Protein AF-A0A0A9YEQ0-F1 (afdb_monomer_lite)

pLDDT: mean 94.98, std 6.09, range [54.84, 98.62]

InterPro domains:
  IPR011990 Tetratricopeptide-like helical domain superfamily [SSF48452] (36-162)
  IPR030511 Tetratricopeptide repeat protein 26 [PTHR14781] (2-162)

Organism: Lygus hesperus (NCBI:txid30085)

Structure (mmCIF, N/CA/C/O backbone):
data_AF-A0A0A9YEQ0-F1
#
_entry.id   AF-A0A0A9YEQ0-F1
#
loop_
_atom_site.group_PDB
_atom_site.id
_atom_site.type_symbol
_atom_site.label_atom_id
_atom_site.label_alt_id
_atom_site.label_comp_id
_atom_site.label_asym_id
_atom_site.label_entity_id
_atom_site.label_seq_id
_atom_site.pdbx_PDB_ins_code
_atom_site.Cartn_x
_atom_site.Cartn_y
_atom_site.Cartn_z
_atom_site.occupancy
_atom_site.B_iso_or_equiv
_atom_site.auth_seq_id
_atom_site.auth_comp_id
_atom_site.auth_asym_id
_atom_site.auth_atom_id
_atom_site.pdbx_PDB_model_num
ATOM 1 N N . SER A 1 1 ? 23.840 -4.225 -23.334 1.00 54.84 1 SER A N 1
ATOM 2 C CA . SER A 1 1 ? 22.806 -3.306 -23.850 1.00 54.84 1 SER A CA 1
ATOM 3 C C . SER A 1 1 ? 23.379 -1.903 -23.942 1.00 54.84 1 SER A C 1
ATOM 5 O O . SER A 1 1 ? 24.095 -1.509 -23.032 1.00 54.84 1 SER A O 1
ATOM 7 N N . SER A 1 2 ? 23.170 -1.186 -25.050 1.00 70.31 2 SER A N 1
ATOM 8 C CA . SER A 1 2 ? 23.680 0.184 -25.225 1.00 70.31 2 SER A CA 1
ATOM 9 C C . SER A 1 2 ? 22.914 1.165 -24.325 1.00 70.31 2 SER A C 1
ATOM 11 O O . SER A 1 2 ? 21.725 0.968 -24.074 1.00 70.31 2 SER A O 1
ATOM 13 N N . ALA A 1 3 ? 23.565 2.242 -23.871 1.00 77.19 3 ALA A N 1
ATOM 14 C CA . ALA A 1 3 ? 22.923 3.285 -23.058 1.00 77.19 3 ALA A CA 1
ATOM 15 C C . ALA A 1 3 ? 21.672 3.889 -23.734 1.00 77.19 3 ALA A C 1
ATOM 17 O O . ALA A 1 3 ? 20.716 4.263 -23.061 1.00 77.19 3 ALA A O 1
ATOM 18 N N . SER A 1 4 ? 21.644 3.915 -25.073 1.00 81.69 4 SER A N 1
ATOM 19 C CA . SER A 1 4 ? 20.495 4.390 -25.850 1.00 81.69 4 SER A CA 1
ATOM 20 C C . SER A 1 4 ? 19.265 3.484 -25.738 1.00 81.69 4 SER A C 1
ATOM 22 O O . SER A 1 4 ? 18.149 3.997 -25.742 1.00 81.69 4 SER A O 1
ATOM 24 N N . ASN A 1 5 ? 19.446 2.163 -25.631 1.00 87.94 5 ASN A N 1
ATOM 25 C CA . ASN A 1 5 ? 18.321 1.237 -25.476 1.00 87.94 5 ASN A CA 1
ATOM 26 C C . ASN A 1 5 ? 17.717 1.359 -24.076 1.00 87.94 5 ASN A C 1
ATOM 28 O O . ASN A 1 5 ? 16.505 1.465 -23.945 1.00 87.94 5 ASN A O 1
ATOM 32 N N . PHE A 1 6 ? 18.565 1.462 -23.047 1.00 90.62 6 PHE A N 1
ATOM 33 C CA . PHE A 1 6 ? 18.098 1.668 -21.676 1.00 90.62 6 PHE A CA 1
ATOM 34 C C . PHE A 1 6 ? 17.302 2.974 -21.524 1.00 90.62 6 PHE A C 1
ATOM 36 O O . PHE A 1 6 ? 16.234 2.979 -20.920 1.00 90.62 6 PHE A O 1
ATOM 43 N N . ALA A 1 7 ? 17.771 4.077 -22.121 1.00 93.62 7 ALA A N 1
ATOM 44 C CA . ALA A 1 7 ? 17.042 5.347 -22.093 1.00 93.62 7 ALA A CA 1
ATOM 45 C C . ALA A 1 7 ? 15.656 5.240 -22.753 1.00 93.62 7 ALA A C 1
ATOM 47 O O . ALA A 1 7 ? 14.673 5.769 -22.235 1.00 93.62 7 ALA A O 1
ATOM 48 N N . HIS A 1 8 ? 15.562 4.530 -23.878 1.00 94.25 8 HIS A N 1
ATOM 49 C CA . HIS A 1 8 ? 14.291 4.288 -24.554 1.00 94.25 8 HIS A CA 1
ATOM 50 C C . HIS A 1 8 ? 13.336 3.431 -23.704 1.00 94.25 8 HIS A C 1
ATOM 52 O O . HIS A 1 8 ? 12.150 3.754 -23.594 1.00 94.25 8 HIS A O 1
ATOM 58 N N . ASP A 1 9 ? 13.850 2.383 -23.060 1.00 94.75 9 ASP A N 1
ATOM 59 C CA . ASP A 1 9 ? 13.072 1.512 -22.175 1.00 94.75 9 ASP A CA 1
ATOM 60 C C . ASP A 1 9 ? 12.552 2.269 -20.947 1.00 94.75 9 ASP A C 1
ATOM 62 O O . ASP A 1 9 ? 11.373 2.156 -20.606 1.00 94.75 9 ASP A O 1
ATOM 66 N N . LEU A 1 10 ? 13.381 3.130 -20.352 1.00 95.12 10 LEU A N 1
ATOM 67 C CA . LEU A 1 10 ? 12.989 3.995 -19.240 1.00 95.12 10 LEU A CA 1
ATOM 68 C C . LEU A 1 10 ? 11.882 4.986 -19.632 1.00 95.12 10 LEU A C 1
ATOM 70 O O . LEU A 1 10 ? 10.923 5.181 -18.883 1.00 95.12 10 LEU A O 1
ATOM 74 N N . ILE A 1 11 ? 11.966 5.587 -20.823 1.00 96.06 11 ILE A N 1
ATOM 75 C CA . ILE A 1 11 ? 10.910 6.476 -21.330 1.00 96.06 11 ILE A CA 1
ATOM 76 C C . ILE A 1 11 ? 9.600 5.701 -21.493 1.00 96.06 11 ILE A C 1
ATOM 78 O O . ILE A 1 11 ? 8.548 6.167 -21.050 1.00 96.06 11 ILE A O 1
ATOM 82 N N . ARG A 1 12 ? 9.646 4.510 -22.102 1.00 96.12 12 ARG A N 1
ATOM 83 C CA . ARG A 1 12 ? 8.454 3.669 -22.282 1.00 96.12 12 ARG A CA 1
ATOM 84 C C . ARG A 1 12 ? 7.841 3.255 -20.951 1.00 96.12 12 ARG A C 1
ATOM 86 O O . ARG A 1 12 ? 6.626 3.352 -20.807 1.00 96.12 12 ARG A O 1
ATOM 93 N N . HIS A 1 13 ? 8.667 2.841 -19.996 1.00 96.81 13 HIS A N 1
ATOM 94 C CA . HIS A 1 13 ? 8.248 2.538 -18.632 1.00 96.81 13 HIS A CA 1
ATOM 95 C C . HIS A 1 13 ? 7.491 3.717 -18.005 1.00 96.81 13 HIS A C 1
ATOM 97 O O . HIS A 1 13 ? 6.348 3.567 -17.574 1.00 96.81 13 HIS A O 1
ATOM 103 N N . ASN A 1 14 ? 8.079 4.914 -18.030 1.00 95.81 14 ASN A N 1
ATOM 104 C CA . ASN A 1 14 ? 7.473 6.092 -17.410 1.00 95.81 14 ASN A CA 1
ATOM 105 C C . ASN A 1 14 ? 6.158 6.491 -18.094 1.00 95.81 14 ASN A C 1
ATOM 107 O O . ASN A 1 14 ? 5.203 6.880 -17.423 1.00 95.81 14 ASN A O 1
ATOM 111 N N . LEU A 1 15 ? 6.065 6.343 -19.420 1.00 96.56 15 LEU A N 1
ATOM 112 C CA . LEU A 1 15 ? 4.824 6.602 -20.154 1.00 96.56 15 LEU A CA 1
ATOM 113 C C . LEU A 1 15 ? 3.669 5.697 -19.710 1.00 96.56 15 LEU A C 1
ATOM 115 O O . LEU A 1 15 ? 2.530 6.162 -19.710 1.00 96.56 15 LEU A O 1
ATOM 119 N N . VAL A 1 16 ? 3.933 4.448 -19.311 1.00 95.81 16 VAL A N 1
ATOM 120 C CA . VAL A 1 16 ? 2.898 3.570 -18.741 1.00 95.81 16 VAL A CA 1
ATOM 121 C C . VAL A 1 16 ? 2.365 4.156 -17.439 1.00 95.81 16 VAL A C 1
ATOM 123 O O . VAL A 1 16 ? 1.150 4.279 -17.282 1.00 95.81 16 VAL A O 1
ATOM 126 N N . ALA A 1 17 ? 3.254 4.562 -16.529 1.00 92.00 17 ALA A N 1
ATOM 127 C CA . ALA A 1 17 ? 2.865 5.148 -15.249 1.00 92.00 17 ALA A CA 1
ATOM 128 C C . ALA A 1 17 ? 2.046 6.439 -15.444 1.00 92.00 17 ALA A C 1
ATOM 130 O O . ALA A 1 17 ? 0.954 6.572 -14.890 1.00 92.00 17 ALA A O 1
ATOM 131 N N . PHE A 1 18 ? 2.508 7.350 -16.309 1.00 93.81 18 PHE A N 1
ATOM 132 C CA . PHE A 1 18 ? 1.815 8.617 -16.585 1.00 93.81 18 PHE A CA 1
ATOM 133 C C . PHE A 1 18 ? 0.472 8.452 -17.300 1.00 93.81 18 PHE A C 1
ATOM 135 O O . PHE A 1 18 ? -0.401 9.305 -17.171 1.00 93.81 18 PHE A O 1
ATOM 142 N N . ARG A 1 19 ? 0.285 7.363 -18.051 1.00 94.62 19 ARG A N 1
ATOM 143 C CA . ARG A 1 19 ? -0.975 7.054 -18.743 1.00 94.62 19 ARG A CA 1
ATOM 144 C C . ARG A 1 19 ? -1.872 6.116 -17.939 1.00 94.62 19 ARG A C 1
ATOM 146 O O . ARG A 1 19 ? -2.715 5.442 -18.520 1.00 94.62 19 ARG A O 1
ATOM 153 N N . GLY A 1 20 ? -1.680 6.031 -16.623 1.00 90.75 20 GLY A N 1
ATOM 154 C CA . GLY A 1 20 ? -2.543 5.240 -15.747 1.00 90.75 20 GLY A CA 1
ATOM 155 C C . GLY A 1 20 ? -2.517 3.737 -16.040 1.00 90.75 20 GLY A C 1
ATOM 156 O O . GLY A 1 20 ? -3.519 3.064 -15.830 1.00 90.75 20 GLY A O 1
ATOM 157 N N . GLY A 1 21 ? -1.398 3.206 -16.541 1.00 92.06 21 GLY A N 1
ATOM 158 C CA . GLY A 1 21 ? -1.237 1.779 -16.830 1.00 92.06 21 GLY A CA 1
ATOM 159 C C . GLY A 1 21 ? -1.577 1.363 -18.264 1.00 92.06 21 GLY A C 1
ATOM 160 O O . GLY A 1 21 ? -1.486 0.180 -18.590 1.00 92.06 21 GLY A O 1
ATOM 161 N N . VAL A 1 22 ? -1.929 2.295 -19.157 1.00 93.94 22 VAL A N 1
ATOM 162 C CA . VAL A 1 22 ? -2.165 1.964 -20.573 1.00 93.94 22 VAL A CA 1
ATOM 163 C C . VAL A 1 22 ? -0.904 1.349 -21.192 1.00 93.94 22 VAL A C 1
ATOM 165 O O . VAL A 1 22 ? 0.157 1.971 -21.225 1.00 93.94 22 VAL A O 1
ATOM 168 N N . GLY A 1 23 ? -1.034 0.121 -21.704 1.00 93.88 23 GLY A N 1
ATOM 169 C CA . GLY A 1 23 ? 0.072 -0.641 -22.292 1.00 93.88 23 GLY A CA 1
ATOM 170 C C . GLY A 1 23 ? 0.968 -1.360 -21.278 1.00 93.88 23 GLY A C 1
ATOM 171 O O . GLY A 1 23 ? 2.006 -1.887 -21.678 1.00 93.88 23 GLY A O 1
ATOM 172 N N . ALA A 1 24 ? 0.589 -1.423 -19.994 1.00 95.50 24 ALA A N 1
ATOM 173 C CA . ALA A 1 24 ? 1.408 -2.024 -18.938 1.00 95.50 24 ALA A CA 1
ATOM 174 C C . ALA A 1 24 ? 1.880 -3.444 -19.272 1.00 95.50 24 ALA A C 1
ATOM 176 O O . ALA A 1 24 ? 3.080 -3.698 -19.247 1.00 95.50 24 ALA A O 1
ATOM 177 N N . LEU A 1 25 ? 0.976 -4.336 -19.691 1.00 95.75 25 LEU A N 1
ATOM 178 C CA . LEU A 1 25 ? 1.309 -5.731 -20.017 1.00 95.75 25 LEU A CA 1
ATOM 179 C C . LEU A 1 25 ? 2.242 -5.888 -21.230 1.00 95.75 25 LEU A C 1
ATOM 181 O O . LEU A 1 25 ? 2.890 -6.916 -21.383 1.00 95.75 25 LEU A O 1
ATOM 185 N N . GLN A 1 26 ? 2.333 -4.877 -22.096 1.00 95.69 26 GLN A N 1
ATOM 186 C CA . GLN A 1 26 ? 3.224 -4.896 -23.263 1.00 95.69 26 GLN A CA 1
ATOM 187 C C . GLN A 1 26 ? 4.616 -4.342 -22.939 1.00 95.69 26 GLN A C 1
ATOM 189 O O . GLN A 1 26 ? 5.572 -4.617 -23.661 1.00 95.69 26 GLN A O 1
ATOM 194 N N . VAL A 1 27 ? 4.722 -3.503 -21.905 1.00 96.62 27 VAL A N 1
ATOM 195 C CA . VAL A 1 27 ? 5.924 -2.712 -21.611 1.00 96.62 27 VAL A CA 1
ATOM 196 C C . VAL A 1 27 ? 6.610 -3.168 -20.330 1.00 96.62 27 VAL A C 1
ATOM 198 O O . VAL A 1 27 ? 7.824 -3.300 -20.337 1.00 96.62 27 VAL A O 1
ATOM 201 N N . LEU A 1 28 ? 5.876 -3.391 -19.239 1.00 96.50 28 LEU A N 1
ATOM 202 C CA . LEU A 1 28 ? 6.458 -3.631 -17.915 1.00 96.50 28 LEU A CA 1
ATOM 203 C C . LEU A 1 28 ? 7.043 -5.039 -17.726 1.00 96.50 28 LEU A C 1
ATOM 205 O O . LEU A 1 28 ? 8.140 -5.108 -17.178 1.00 96.50 28 LEU A O 1
ATOM 209 N N . PRO A 1 29 ? 6.411 -6.148 -18.178 1.00 96.50 29 PRO A N 1
ATOM 210 C CA . PRO A 1 29 ? 6.951 -7.491 -17.956 1.00 96.50 29 PRO A CA 1
ATOM 211 C C . PRO A 1 29 ? 8.410 -7.694 -18.401 1.00 96.50 29 PRO A C 1
ATOM 213 O O . PRO A 1 29 ? 9.183 -8.217 -17.603 1.00 96.50 29 PRO A O 1
ATOM 216 N N . PRO A 1 30 ? 8.847 -7.254 -19.602 1.00 95.81 30 PRO A N 1
ATOM 217 C CA . PRO A 1 30 ? 10.248 -7.402 -20.005 1.00 95.81 30 PRO A CA 1
ATOM 218 C C . PRO A 1 30 ? 11.212 -6.453 -19.273 1.00 95.81 30 PRO A C 1
ATOM 220 O O . PRO A 1 30 ? 12.421 -6.594 -19.426 1.00 95.81 30 PRO A O 1
ATOM 223 N N . LEU A 1 31 ? 10.698 -5.477 -18.517 1.00 96.19 31 LEU A N 1
ATOM 224 C CA . LEU A 1 31 ? 11.493 -4.501 -17.765 1.00 96.19 31 LEU A CA 1
ATOM 225 C C . LEU A 1 31 ? 11.615 -4.855 -16.280 1.00 96.19 31 LEU A C 1
ATOM 227 O O . LEU A 1 31 ? 12.347 -4.182 -15.554 1.00 96.19 31 LEU A O 1
ATOM 231 N N . VAL A 1 32 ? 10.930 -5.907 -15.827 1.00 94.06 32 VAL A N 1
ATOM 232 C CA . VAL A 1 32 ? 11.126 -6.472 -14.490 1.00 94.06 32 VAL A CA 1
ATOM 233 C C . VAL A 1 32 ? 12.592 -6.892 -14.346 1.00 94.06 32 VAL A C 1
ATOM 235 O O . VAL A 1 32 ? 13.162 -7.492 -15.252 1.00 94.06 32 VAL A O 1
ATOM 238 N N . ASP A 1 33 ? 13.211 -6.516 -13.226 1.00 89.62 33 ASP A N 1
ATOM 239 C CA . ASP A 1 33 ? 14.639 -6.714 -12.917 1.00 89.62 33 ASP A CA 1
ATOM 240 C C . ASP A 1 33 ? 15.625 -5.937 -13.818 1.00 89.62 33 ASP A C 1
ATOM 242 O O . ASP A 1 33 ? 16.838 -6.006 -13.621 1.00 89.62 33 ASP A O 1
ATOM 246 N N . VAL A 1 34 ? 15.119 -5.136 -14.765 1.00 93.06 34 VAL A N 1
ATOM 247 C CA . VAL A 1 34 ? 15.898 -4.165 -15.557 1.00 93.06 34 VAL A CA 1
ATOM 248 C C . VAL A 1 34 ? 15.717 -2.753 -15.003 1.00 93.06 34 VAL A C 1
ATOM 250 O O . VAL A 1 34 ? 16.684 -2.004 -14.871 1.00 93.06 34 VAL A O 1
ATOM 253 N N . ILE A 1 35 ? 14.474 -2.396 -14.678 1.00 93.38 35 ILE A N 1
ATOM 254 C CA . ILE A 1 35 ? 14.095 -1.145 -14.022 1.00 93.38 35 ILE A CA 1
ATOM 255 C C . ILE A 1 35 ? 13.499 -1.512 -12.657 1.00 93.38 35 ILE A C 1
ATOM 257 O O . ILE A 1 35 ? 12.522 -2.269 -12.630 1.00 93.38 35 ILE A O 1
ATOM 261 N N . PRO A 1 36 ? 14.042 -0.995 -11.537 1.00 87.56 36 PRO A N 1
ATOM 262 C CA . PRO A 1 36 ? 13.578 -1.349 -10.193 1.00 87.56 36 PRO A CA 1
ATOM 263 C C . PRO A 1 36 ? 12.060 -1.184 -10.012 1.00 87.56 36 PRO A C 1
ATOM 265 O O . PRO A 1 36 ? 11.382 -2.068 -9.489 1.00 87.56 36 PRO A O 1
ATOM 268 N N . GLU A 1 37 ? 11.500 -0.092 -10.534 1.00 93.88 37 GLU A N 1
ATOM 269 C CA . GLU A 1 37 ? 10.093 0.274 -10.373 1.00 93.88 37 GLU A CA 1
ATOM 270 C C . GLU A 1 37 ? 9.137 -0.523 -11.275 1.00 93.88 37 GLU A C 1
ATOM 272 O O . GLU A 1 37 ? 7.928 -0.526 -11.028 1.00 93.88 37 GLU A O 1
ATOM 277 N N . ALA A 1 38 ? 9.633 -1.223 -12.303 1.00 96.19 38 ALA A N 1
ATOM 278 C CA . ALA A 1 38 ? 8.775 -1.914 -13.269 1.00 96.19 38 ALA A CA 1
ATOM 279 C C . ALA A 1 38 ? 7.920 -2.998 -12.605 1.00 96.19 38 ALA A C 1
ATOM 281 O O . ALA A 1 38 ? 6.731 -3.125 -12.910 1.00 96.19 38 ALA A O 1
ATOM 282 N N . ARG A 1 39 ? 8.505 -3.738 -11.653 1.00 96.56 39 ARG A N 1
ATOM 283 C CA . ARG A 1 39 ? 7.793 -4.752 -10.867 1.00 96.56 39 ARG A CA 1
ATOM 284 C C . ARG A 1 39 ? 6.671 -4.122 -10.047 1.00 96.56 39 ARG A C 1
ATOM 286 O O . ARG A 1 39 ? 5.541 -4.591 -10.111 1.00 96.56 39 ARG A O 1
ATOM 293 N N . LEU A 1 40 ? 6.965 -3.048 -9.313 1.00 96.69 40 LEU A N 1
ATOM 294 C CA . LEU A 1 40 ? 5.988 -2.371 -8.454 1.00 96.69 40 LEU A CA 1
ATOM 295 C C . LEU A 1 40 ? 4.844 -1.768 -9.276 1.00 96.69 40 LEU A C 1
ATOM 297 O O . LEU A 1 40 ? 3.677 -1.927 -8.927 1.00 96.69 40 LEU A O 1
ATOM 301 N N . ASN A 1 41 ? 5.161 -1.148 -10.412 1.00 96.94 41 ASN A N 1
ATOM 302 C CA . ASN A 1 41 ? 4.157 -0.604 -11.322 1.00 96.94 41 ASN A CA 1
ATOM 303 C C . ASN A 1 41 ? 3.257 -1.695 -11.914 1.00 96.94 41 ASN A C 1
ATOM 305 O O . ASN A 1 41 ? 2.057 -1.472 -12.078 1.00 96.94 41 ASN A O 1
ATOM 309 N N . LEU A 1 42 ? 3.806 -2.880 -12.195 1.00 97.12 42 LEU A N 1
ATOM 310 C CA . LEU A 1 42 ? 3.024 -4.017 -12.674 1.00 97.12 42 LEU A CA 1
ATOM 311 C C . LEU A 1 42 ? 2.122 -4.595 -11.571 1.00 97.12 42 LEU A C 1
ATOM 313 O O . LEU A 1 42 ? 0.959 -4.888 -11.833 1.00 97.12 42 LEU A O 1
ATOM 317 N N . VAL A 1 43 ? 2.611 -4.671 -10.328 1.00 97.88 43 VAL A N 1
ATOM 318 C CA . VAL A 1 43 ? 1.796 -5.036 -9.153 1.00 97.88 43 VAL A CA 1
ATOM 319 C C . VAL A 1 43 ? 0.624 -4.065 -8.991 1.00 97.88 43 VAL A C 1
ATOM 321 O O . VAL A 1 43 ? -0.517 -4.499 -8.867 1.00 97.88 43 VAL A O 1
ATOM 324 N N . ILE A 1 44 ? 0.881 -2.752 -9.044 1.00 97.00 44 ILE A N 1
ATOM 325 C CA . ILE A 1 44 ? -0.162 -1.717 -8.947 1.00 97.00 44 ILE A CA 1
ATOM 326 C C . ILE A 1 44 ? -1.168 -1.841 -10.096 1.00 97.00 44 ILE A C 1
ATOM 328 O O . ILE A 1 44 ? -2.365 -1.646 -9.880 1.00 97.00 44 ILE A O 1
ATOM 332 N N . PHE A 1 45 ? -0.704 -2.157 -11.308 1.00 97.38 45 PHE A N 1
ATOM 333 C CA . PHE A 1 45 ? -1.577 -2.373 -12.458 1.00 97.38 45 PHE A CA 1
ATOM 334 C C . PHE A 1 45 ? -2.565 -3.517 -12.203 1.00 97.38 45 PHE A C 1
ATOM 336 O O . PHE A 1 45 ? -3.768 -3.267 -12.257 1.00 97.38 45 PHE A O 1
ATOM 343 N N . HIS A 1 46 ? -2.077 -4.714 -11.858 1.00 97.75 46 HIS A N 1
ATOM 344 C CA . HIS A 1 46 ? -2.930 -5.870 -11.546 1.00 97.75 46 HIS A CA 1
ATOM 345 C C . HIS A 1 46 ? -3.876 -5.574 -10.376 1.00 97.75 46 HIS A C 1
ATOM 347 O O . HIS A 1 46 ? -5.085 -5.787 -10.471 1.00 97.75 46 HIS A O 1
ATOM 353 N N . PHE A 1 47 ? -3.361 -4.958 -9.307 1.00 97.19 47 PHE A N 1
ATOM 354 C CA . PHE A 1 47 ? -4.163 -4.599 -8.139 1.00 97.19 47 PHE A CA 1
ATOM 355 C C . PHE A 1 47 ? -5.344 -3.685 -8.496 1.00 97.19 47 PHE A C 1
ATOM 357 O O . PHE A 1 47 ? -6.462 -3.903 -8.037 1.00 97.19 47 PHE A O 1
ATOM 364 N N . LYS A 1 48 ? -5.129 -2.685 -9.361 1.00 95.31 48 LYS A N 1
ATOM 365 C CA . LYS A 1 48 ? -6.193 -1.774 -9.819 1.00 95.31 48 LYS A CA 1
ATOM 366 C C . LYS A 1 48 ? -7.249 -2.446 -10.700 1.00 95.31 48 LYS A C 1
ATOM 368 O O . LYS A 1 48 ? -8.334 -1.889 -10.831 1.00 95.31 48 LYS A O 1
ATOM 373 N N . GLN A 1 49 ? -6.951 -3.600 -11.297 1.00 95.19 49 GLN A N 1
ATOM 374 C CA . GLN A 1 49 ? -7.923 -4.405 -12.047 1.00 95.19 49 GLN A CA 1
ATOM 375 C C . GLN A 1 49 ? -8.673 -5.417 -11.161 1.00 95.19 49 GLN A C 1
ATOM 377 O O . GLN A 1 49 ? -9.557 -6.111 -11.653 1.00 95.19 49 GLN A O 1
ATOM 382 N N . GLY A 1 50 ? -8.344 -5.505 -9.865 1.00 95.94 50 GLY A N 1
ATOM 383 C CA . GLY A 1 50 ? -8.882 -6.529 -8.960 1.00 95.94 50 GLY A CA 1
ATOM 384 C C . GLY A 1 50 ? -8.180 -7.888 -9.071 1.00 95.94 50 GLY A C 1
ATOM 385 O O . GLY A 1 50 ? -8.619 -8.859 -8.463 1.00 95.94 50 GLY A O 1
ATOM 386 N N . GLU A 1 51 ? -7.078 -7.966 -9.818 1.00 97.06 51 GLU A N 1
ATOM 387 C CA . GLU A 1 51 ? -6.270 -9.173 -10.029 1.00 97.06 51 GLU A CA 1
ATOM 388 C C . GLU A 1 51 ? -5.281 -9.339 -8.858 1.00 97.06 51 GLU A C 1
ATOM 390 O O . GLU A 1 51 ? -4.067 -9.137 -8.972 1.00 97.06 51 GLU A O 1
ATOM 395 N N . TYR A 1 52 ? -5.819 -9.591 -7.660 1.00 97.19 52 TYR A N 1
ATOM 396 C CA . TYR A 1 52 ? -5.031 -9.576 -6.422 1.00 97.19 52 TYR A CA 1
ATOM 397 C C . TYR A 1 52 ? -4.031 -10.730 -6.328 1.00 97.19 52 TYR A C 1
ATOM 399 O O . TYR A 1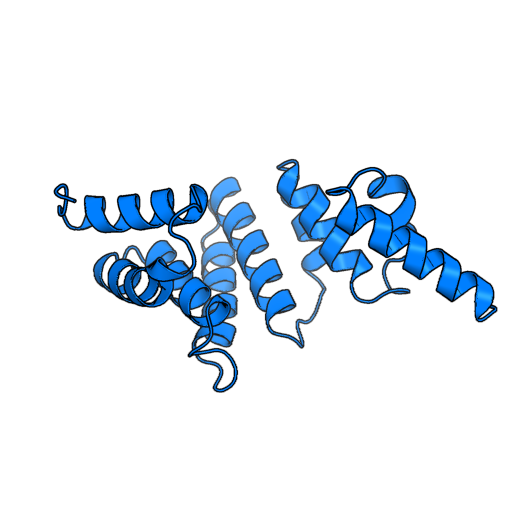 52 ? -2.957 -10.555 -5.749 1.00 97.19 52 TYR A O 1
ATOM 407 N N . ILE A 1 53 ? -4.358 -11.894 -6.895 1.00 96.75 53 ILE A N 1
ATOM 408 C CA . ILE A 1 53 ? -3.482 -13.073 -6.883 1.00 96.75 53 ILE A CA 1
ATOM 409 C C . ILE A 1 53 ? -2.256 -12.818 -7.760 1.00 96.75 53 ILE A C 1
ATOM 411 O O . ILE A 1 53 ? -1.130 -13.045 -7.324 1.00 96.75 53 ILE A O 1
ATOM 415 N N . GLU A 1 54 ? -2.457 -12.251 -8.945 1.00 97.31 54 GLU A N 1
ATOM 416 C CA . GLU A 1 54 ? -1.405 -11.851 -9.874 1.00 97.31 54 GLU A CA 1
ATOM 417 C C . GLU A 1 54 ? -0.496 -10.787 -9.242 1.00 97.31 54 GLU A C 1
ATOM 419 O O . GLU A 1 54 ? 0.733 -10.897 -9.283 1.00 97.31 54 GLU A O 1
ATOM 424 N N . ALA A 1 55 ? -1.089 -9.787 -8.580 1.00 97.94 55 ALA A N 1
ATOM 425 C CA . ALA A 1 55 ? -0.347 -8.780 -7.826 1.00 97.94 55 ALA A CA 1
ATOM 426 C C . ALA A 1 55 ? 0.486 -9.407 -6.689 1.00 97.94 55 ALA A C 1
ATOM 428 O O . ALA A 1 55 ? 1.649 -9.043 -6.493 1.00 97.94 55 ALA A O 1
ATOM 429 N N . TYR A 1 56 ? -0.083 -10.371 -5.959 1.00 98.00 56 TYR A N 1
ATOM 430 C CA . TYR A 1 56 ? 0.601 -11.091 -4.885 1.00 98.00 56 TYR A CA 1
ATOM 431 C C . TYR A 1 56 ? 1.761 -11.941 -5.400 1.00 98.00 56 TYR A C 1
ATOM 433 O O . TYR A 1 56 ? 2.862 -11.878 -4.848 1.00 98.00 56 TYR A O 1
ATOM 441 N N . ASP A 1 57 ? 1.558 -12.682 -6.484 1.00 97.19 57 ASP A N 1
ATOM 442 C CA . ASP A 1 57 ? 2.583 -13.536 -7.072 1.00 97.19 57 ASP A CA 1
ATOM 443 C C . ASP A 1 57 ? 3.806 -12.749 -7.551 1.00 97.19 57 ASP A C 1
ATOM 445 O O . ASP A 1 57 ? 4.933 -13.238 -7.431 1.00 97.19 57 ASP A O 1
ATOM 449 N N . LEU A 1 58 ? 3.606 -11.510 -8.007 1.00 96.19 58 LEU A N 1
ATOM 450 C CA . LEU A 1 58 ? 4.683 -10.611 -8.422 1.00 96.19 58 LEU A CA 1
ATOM 451 C C . LEU A 1 58 ? 5.497 -10.025 -7.258 1.00 96.19 58 LEU A C 1
ATOM 453 O O . LEU A 1 58 ? 6.682 -9.725 -7.452 1.00 96.19 58 LEU A O 1
ATOM 457 N N . ILE A 1 59 ? 4.886 -9.839 -6.079 1.00 96.56 59 ILE A N 1
ATOM 458 C CA . ILE A 1 59 ? 5.498 -9.130 -4.938 1.00 96.56 59 ILE A CA 1
ATOM 459 C C . ILE A 1 59 ? 5.897 -10.040 -3.769 1.00 96.56 59 ILE A C 1
ATOM 461 O O . ILE A 1 59 ? 6.707 -9.640 -2.931 1.00 96.56 59 ILE A O 1
ATOM 465 N N . LYS A 1 60 ? 5.375 -11.269 -3.677 1.00 95.50 60 LYS A N 1
ATOM 466 C CA . LYS A 1 60 ? 5.610 -12.160 -2.524 1.00 95.50 60 LYS A CA 1
ATOM 467 C C . LYS A 1 60 ? 7.095 -12.402 -2.238 1.00 95.50 60 LYS A C 1
ATOM 469 O O . LYS A 1 60 ? 7.492 -12.390 -1.072 1.00 95.50 60 LYS A O 1
ATOM 474 N N . SER A 1 61 ? 7.914 -12.529 -3.284 1.00 91.50 61 SER A N 1
ATOM 475 C CA . SER A 1 61 ? 9.360 -12.761 -3.191 1.00 91.50 61 SER A CA 1
ATOM 476 C C . SER A 1 61 ? 10.208 -11.487 -3.135 1.00 91.50 61 SER A C 1
ATOM 478 O O . SER A 1 61 ? 11.420 -11.593 -3.002 1.00 91.50 61 SER A O 1
ATOM 480 N N . LEU A 1 62 ? 9.612 -10.295 -3.255 1.00 93.38 62 LEU A N 1
ATOM 481 C CA . LEU A 1 62 ? 10.342 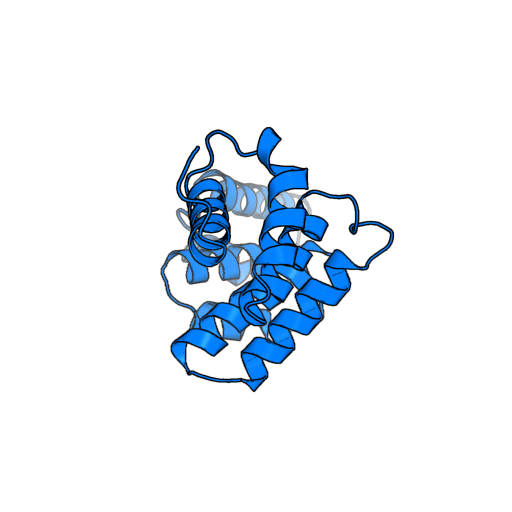-9.034 -3.110 1.00 93.38 62 LEU A CA 1
ATOM 482 C C . LEU A 1 62 ? 10.745 -8.853 -1.643 1.00 93.38 62 LEU A C 1
ATOM 484 O O . LEU A 1 62 ? 9.870 -8.860 -0.777 1.00 93.38 62 LEU A O 1
ATOM 488 N N . GLU A 1 63 ? 12.027 -8.662 -1.357 1.00 94.50 63 GLU A N 1
ATOM 489 C CA . GLU A 1 63 ? 12.501 -8.231 -0.038 1.00 94.50 63 GLU A CA 1
ATOM 490 C C . GLU A 1 63 ? 12.468 -6.698 0.020 1.00 94.50 63 GLU A C 1
ATOM 492 O O . GLU A 1 63 ? 13.262 -6.066 -0.675 1.00 94.50 63 GLU A O 1
ATOM 497 N N . PRO A 1 64 ? 11.543 -6.078 0.780 1.00 94.69 64 PRO A N 1
ATOM 498 C CA . PRO A 1 64 ? 11.409 -4.627 0.766 1.00 94.69 64 PRO A CA 1
ATOM 499 C C . PRO A 1 64 ? 12.622 -3.946 1.413 1.00 94.69 64 PRO A C 1
ATOM 501 O O . PRO A 1 64 ? 13.043 -4.314 2.510 1.00 94.69 64 PRO A O 1
ATOM 504 N N . ALA A 1 65 ? 13.150 -2.912 0.768 1.00 93.81 65 ALA A N 1
ATOM 505 C CA . ALA A 1 65 ? 14.272 -2.110 1.254 1.00 93.81 65 ALA A CA 1
ATOM 506 C C . ALA A 1 65 ? 13.885 -0.647 1.509 1.00 93.81 65 ALA A C 1
ATOM 508 O O . ALA A 1 65 ? 14.559 0.050 2.267 1.00 93.81 65 ALA A O 1
ATOM 509 N N . VAL A 1 66 ? 12.794 -0.179 0.900 1.00 95.00 66 VAL A N 1
ATOM 510 C CA . VAL A 1 66 ? 12.334 1.214 0.983 1.00 95.00 66 VAL A CA 1
ATOM 511 C C . VAL A 1 66 ? 10.850 1.298 1.354 1.00 95.00 66 VAL A C 1
ATOM 513 O O . VAL A 1 66 ? 10.088 0.380 1.043 1.00 95.00 66 VAL A O 1
ATOM 516 N N . PRO A 1 67 ? 10.391 2.392 1.996 1.00 96.94 67 PRO A N 1
ATOM 517 C CA . PRO A 1 67 ? 9.048 2.466 2.580 1.00 96.94 67 PRO A CA 1
ATOM 518 C C . PRO A 1 67 ? 7.905 2.105 1.625 1.00 96.94 67 PRO A C 1
ATOM 520 O O . PRO A 1 67 ? 7.003 1.361 1.993 1.00 96.94 67 PRO A O 1
ATOM 523 N N . HIS A 1 68 ? 7.950 2.565 0.374 1.00 95.75 68 HIS A N 1
ATOM 524 C CA . HIS A 1 68 ? 6.877 2.309 -0.589 1.00 95.75 68 HIS A CA 1
ATOM 525 C C . HIS A 1 68 ? 6.757 0.829 -1.000 1.00 95.75 68 HIS A C 1
ATOM 527 O O . HIS A 1 68 ? 5.656 0.379 -1.318 1.00 95.75 68 HIS A O 1
ATOM 533 N N . GLU A 1 69 ? 7.840 0.049 -0.937 1.00 97.31 69 GLU A N 1
ATOM 534 C CA . GLU A 1 69 ? 7.793 -1.403 -1.156 1.00 97.31 69 GLU A CA 1
ATOM 535 C C . GLU A 1 69 ? 7.105 -2.115 0.012 1.00 97.31 69 GLU A C 1
ATOM 537 O O . GLU A 1 69 ? 6.259 -2.983 -0.212 1.00 97.31 69 GLU A O 1
ATOM 542 N N . TYR A 1 70 ? 7.412 -1.712 1.252 1.00 98.25 70 TYR A N 1
ATOM 543 C CA . TYR A 1 70 ? 6.726 -2.207 2.449 1.00 98.25 70 TYR A CA 1
ATOM 544 C C . TYR A 1 70 ? 5.228 -1.899 2.389 1.00 98.25 70 TYR A C 1
ATOM 546 O O . TYR A 1 70 ? 4.407 -2.792 2.601 1.00 98.25 70 TYR A O 1
ATOM 554 N N . ILE A 1 71 ? 4.872 -0.660 2.036 1.00 98.50 71 ILE A N 1
ATOM 555 C CA . ILE A 1 71 ? 3.478 -0.223 1.903 1.00 98.50 71 ILE A CA 1
ATOM 556 C C . ILE A 1 71 ? 2.746 -1.070 0.863 1.00 98.50 71 ILE A C 1
ATOM 558 O O . ILE A 1 71 ? 1.693 -1.630 1.165 1.00 98.50 71 ILE A O 1
ATOM 562 N N . LEU A 1 72 ? 3.299 -1.203 -0.348 1.00 98.31 72 LEU A N 1
ATOM 563 C CA . LEU A 1 72 ? 2.648 -1.959 -1.417 1.00 98.31 72 LEU A CA 1
ATOM 564 C C . LEU A 1 72 ? 2.491 -3.436 -1.040 1.00 98.31 72 LEU A C 1
ATOM 566 O O . LEU A 1 72 ? 1.423 -4.013 -1.241 1.00 98.31 72 LEU A O 1
ATOM 570 N N . LYS A 1 73 ? 3.517 -4.040 -0.430 1.00 98.19 73 LYS A N 1
ATOM 571 C CA . LYS A 1 73 ? 3.447 -5.427 0.040 1.00 98.19 73 LYS A CA 1
ATOM 572 C C . LYS A 1 73 ? 2.405 -5.595 1.149 1.00 98.19 73 LYS A C 1
ATOM 574 O O . LYS A 1 73 ? 1.678 -6.588 1.140 1.00 98.19 73 LYS A O 1
ATOM 579 N N . GLY A 1 74 ? 2.276 -4.623 2.053 1.00 98.38 74 GLY A N 1
ATOM 580 C CA . GLY A 1 74 ? 1.209 -4.561 3.053 1.00 98.38 74 GLY A CA 1
ATOM 581 C C . GLY A 1 74 ? -0.182 -4.521 2.420 1.00 98.38 74 GLY A C 1
ATOM 582 O O . GLY A 1 74 ? -1.008 -5.378 2.719 1.00 98.38 74 GLY A O 1
ATOM 583 N N . ILE A 1 75 ? -0.417 -3.600 1.479 1.00 98.44 75 ILE A N 1
ATOM 584 C CA . ILE A 1 75 ? -1.700 -3.444 0.766 1.00 98.44 75 ILE A CA 1
ATOM 585 C C . ILE A 1 75 ? -2.112 -4.742 0.061 1.00 98.44 75 ILE A C 1
ATOM 587 O O . ILE A 1 75 ? -3.249 -5.192 0.205 1.00 98.44 75 ILE A O 1
ATOM 591 N N . VAL A 1 76 ? -1.186 -5.378 -0.660 1.00 98.50 76 VAL A N 1
ATOM 592 C CA . VAL A 1 76 ? -1.469 -6.639 -1.357 1.00 98.50 76 VAL A CA 1
ATOM 593 C C . VAL A 1 76 ? -1.808 -7.755 -0.361 1.00 98.50 76 VAL A C 1
ATOM 595 O O . VAL A 1 76 ? -2.749 -8.511 -0.590 1.00 98.50 76 VAL A O 1
ATOM 598 N N . ASN A 1 77 ? -1.113 -7.834 0.781 1.00 98.50 77 ASN A N 1
ATOM 599 C CA . ASN A 1 77 ? -1.448 -8.802 1.831 1.00 98.50 77 ASN A CA 1
ATOM 600 C C . ASN A 1 77 ? -2.814 -8.524 2.480 1.00 98.50 77 ASN A C 1
ATOM 602 O O . ASN A 1 77 ? -3.516 -9.480 2.797 1.00 98.50 77 ASN A O 1
ATOM 606 N N . VAL A 1 78 ? -3.230 -7.259 2.641 1.00 98.38 78 VAL A N 1
ATOM 607 C CA . VAL A 1 78 ? -4.595 -6.941 3.100 1.00 98.38 78 VAL A CA 1
ATOM 608 C C . VAL A 1 78 ? -5.626 -7.498 2.126 1.00 98.38 78 VAL A C 1
ATOM 610 O O . VAL A 1 78 ? -6.526 -8.214 2.560 1.00 98.38 78 VAL A O 1
ATOM 613 N N . ALA A 1 79 ? -5.479 -7.216 0.829 1.00 98.12 79 ALA A N 1
ATOM 614 C CA . ALA A 1 79 ? -6.433 -7.669 -0.183 1.00 98.12 79 ALA A CA 1
ATOM 615 C C . ALA A 1 79 ? -6.535 -9.200 -0.223 1.00 98.12 79 ALA A C 1
ATOM 617 O O . ALA A 1 79 ? -7.633 -9.743 -0.136 1.00 98.12 79 ALA A O 1
ATOM 618 N N . ILE A 1 80 ? -5.399 -9.907 -0.243 1.00 98.06 80 ILE A N 1
ATOM 619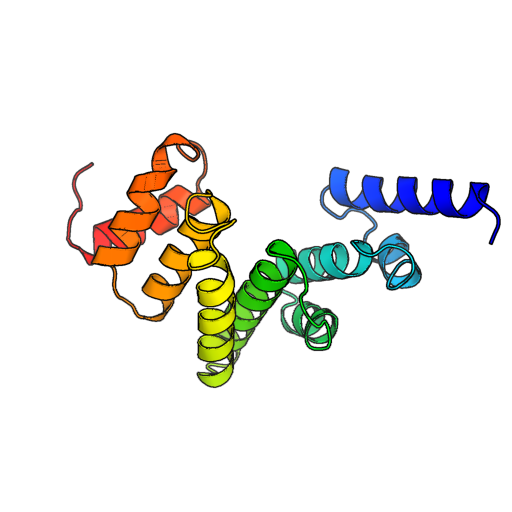 C CA . ILE A 1 80 ? -5.386 -11.375 -0.180 1.00 98.06 80 ILE A CA 1
ATOM 620 C C . ILE A 1 80 ? -5.999 -11.888 1.123 1.00 98.06 80 ILE A C 1
ATOM 622 O O . ILE A 1 80 ? -6.800 -12.823 1.100 1.00 98.06 80 ILE A O 1
ATOM 626 N N . GLY A 1 81 ? -5.649 -11.291 2.262 1.00 97.94 81 GLY A N 1
ATOM 627 C CA . GLY A 1 81 ? -6.176 -11.685 3.566 1.00 97.94 81 GLY A CA 1
ATOM 628 C C . GLY A 1 81 ? -7.691 -11.525 3.664 1.00 97.94 81 GLY A C 1
ATOM 629 O O . GLY A 1 81 ? -8.353 -12.377 4.250 1.00 97.94 81 GLY A O 1
ATOM 630 N N . GLN A 1 82 ? -8.250 -10.481 3.053 1.00 95.75 82 GLN A N 1
ATOM 631 C CA . GLN A 1 82 ? -9.693 -10.260 2.976 1.00 95.75 82 GLN A CA 1
ATOM 632 C C . GLN A 1 82 ? -10.373 -11.236 2.008 1.00 95.75 82 GLN A C 1
ATOM 634 O O . GLN A 1 82 ? -11.331 -11.895 2.403 1.00 95.75 82 GLN A O 1
ATOM 639 N N . GLU A 1 83 ? -9.848 -11.381 0.788 1.00 95.56 83 GLU A N 1
ATOM 640 C CA . GLU A 1 83 ? -10.417 -12.242 -0.261 1.00 95.56 83 GLU A CA 1
ATOM 641 C C . GLU A 1 83 ? -10.439 -13.720 0.158 1.00 95.56 83 GLU A C 1
ATOM 643 O O . GLU A 1 83 ? -11.401 -14.447 -0.077 1.00 95.56 83 GLU A O 1
ATOM 648 N N . THR A 1 84 ? -9.379 -14.168 0.835 1.00 96.12 84 THR A N 1
ATOM 649 C CA . THR A 1 84 ? -9.206 -15.569 1.258 1.00 96.12 84 THR A CA 1
ATOM 650 C C . THR A 1 84 ? -9.587 -15.820 2.716 1.00 96.12 84 THR A C 1
ATOM 652 O O . THR A 1 84 ? -9.501 -16.954 3.189 1.00 96.12 84 THR A O 1
ATOM 655 N N . ASN A 1 85 ? -9.994 -14.776 3.449 1.00 96.50 85 ASN A N 1
ATOM 656 C CA . ASN A 1 85 ? -10.222 -14.810 4.897 1.00 96.50 85 ASN A CA 1
ATOM 657 C C . ASN A 1 85 ? -9.005 -15.340 5.701 1.00 96.50 85 ASN A C 1
ATOM 659 O O . ASN A 1 85 ? -9.157 -16.003 6.732 1.00 96.50 85 ASN A O 1
ATOM 663 N N . SER A 1 86 ? -7.782 -15.065 5.229 1.00 97.88 86 SER A N 1
ATOM 664 C CA . SER A 1 86 ? -6.534 -15.475 5.883 1.00 97.88 86 SER A CA 1
ATOM 665 C C . SER A 1 86 ? -6.084 -14.458 6.928 1.00 97.88 86 SER A C 1
ATOM 667 O O . SER A 1 86 ? -5.697 -13.328 6.622 1.00 97.88 86 SER A O 1
ATOM 669 N N . ARG A 1 87 ? -6.052 -14.893 8.191 1.00 97.38 87 ARG A N 1
ATOM 670 C CA . ARG A 1 87 ? -5.556 -14.077 9.309 1.00 97.38 87 ARG A CA 1
ATOM 671 C C . ARG A 1 87 ? -4.045 -13.894 9.267 1.00 97.38 87 ARG A C 1
ATOM 673 O O . ARG A 1 87 ? -3.543 -12.890 9.761 1.00 97.38 87 ARG A O 1
ATOM 680 N N . GLU A 1 88 ? -3.322 -14.859 8.713 1.00 97.94 88 GLU A N 1
ATOM 681 C CA . GLU A 1 88 ? -1.873 -14.808 8.550 1.00 97.94 88 GLU A CA 1
ATOM 682 C C . GLU A 1 88 ? -1.488 -13.651 7.629 1.00 97.94 88 GLU A C 1
ATOM 684 O O . GLU A 1 88 ? -0.652 -12.833 8.005 1.00 97.94 88 GLU A O 1
ATOM 689 N N . HIS A 1 89 ? -2.159 -13.516 6.482 1.00 98.25 89 HIS A N 1
ATOM 690 C CA . HIS A 1 89 ? -1.934 -12.401 5.563 1.00 98.25 89 HIS A CA 1
ATOM 691 C C . HIS A 1 89 ? -2.249 -11.042 6.198 1.00 98.25 89 HIS A C 1
ATOM 693 O O . HIS A 1 89 ? -1.449 -10.115 6.073 1.00 98.25 89 HIS A O 1
ATOM 699 N N . LEU A 1 90 ? -3.352 -10.927 6.947 1.00 98.44 90 LEU A N 1
ATOM 700 C CA . LEU A 1 90 ? -3.680 -9.683 7.656 1.00 98.44 90 LEU A CA 1
ATOM 701 C C . LEU A 1 90 ? -2.609 -9.312 8.694 1.00 98.44 90 LEU A C 1
ATOM 703 O O . LEU A 1 90 ? -2.186 -8.161 8.750 1.00 98.44 90 LEU A O 1
ATOM 707 N N . LYS A 1 91 ? -2.091 -10.287 9.453 1.00 98.31 91 LYS A N 1
ATOM 708 C CA . LYS A 1 91 ? -0.987 -10.057 10.401 1.00 98.31 91 LYS A CA 1
ATOM 709 C C . LYS A 1 91 ? 0.303 -9.624 9.709 1.00 98.31 91 LYS A C 1
ATOM 711 O O . LYS A 1 91 ? 1.001 -8.750 10.214 1.00 98.31 91 LYS A O 1
ATOM 716 N N . VAL A 1 92 ? 0.633 -10.230 8.569 1.00 97.88 92 VAL A N 1
ATOM 717 C CA . VAL A 1 92 ? 1.800 -9.834 7.763 1.00 97.88 92 VAL A CA 1
ATOM 718 C C . VAL A 1 92 ? 1.638 -8.396 7.262 1.00 97.88 92 VAL A C 1
ATOM 720 O O . VAL A 1 92 ? 2.584 -7.614 7.328 1.00 97.88 92 VAL A O 1
ATOM 723 N N . ALA A 1 93 ? 0.438 -8.016 6.818 1.00 98.44 93 ALA A N 1
ATOM 724 C CA . ALA A 1 93 ? 0.152 -6.644 6.420 1.00 98.44 93 ALA A CA 1
ATOM 725 C C . ALA A 1 93 ? 0.321 -5.647 7.578 1.00 98.44 93 ALA A C 1
ATOM 727 O O . ALA A 1 93 ? 0.996 -4.632 7.404 1.00 98.44 93 ALA A O 1
ATOM 728 N N . GLU A 1 94 ? -0.221 -5.956 8.763 1.00 98.38 94 GLU A N 1
ATOM 729 C CA . GLU A 1 94 ? -0.032 -5.138 9.971 1.00 98.38 94 GLU A CA 1
ATOM 730 C C . GLU A 1 94 ? 1.453 -4.921 10.280 1.00 98.38 94 GLU A C 1
ATOM 732 O O . GLU A 1 94 ? 1.863 -3.794 10.548 1.00 98.38 94 GLU A O 1
ATOM 737 N N . GLN A 1 95 ? 2.276 -5.971 10.192 1.00 98.25 95 GLN A N 1
ATOM 738 C CA . GLN A 1 95 ? 3.719 -5.865 10.424 1.00 98.25 95 GLN A CA 1
ATOM 739 C C . GLN A 1 95 ? 4.393 -4.907 9.438 1.00 98.25 95 GLN A C 1
ATOM 741 O O . GLN A 1 95 ? 5.190 -4.069 9.856 1.00 98.25 95 GLN A O 1
ATOM 746 N N . TYR A 1 96 ? 4.060 -4.984 8.146 1.00 98.50 96 TYR A N 1
ATOM 747 C CA . TYR A 1 96 ? 4.628 -4.071 7.153 1.00 98.50 96 TYR A CA 1
ATOM 748 C C . TYR A 1 96 ? 4.219 -2.617 7.386 1.00 98.50 96 TYR A C 1
ATOM 750 O O . TYR A 1 96 ? 5.065 -1.727 7.299 1.00 98.50 96 TYR A O 1
ATOM 758 N N . PHE A 1 97 ? 2.962 -2.362 7.747 1.00 98.62 97 PHE A N 1
ATOM 759 C CA . PHE A 1 97 ? 2.524 -1.010 8.082 1.00 98.62 97 PHE A CA 1
ATOM 760 C C . PHE A 1 97 ? 3.160 -0.491 9.376 1.00 98.62 97 PHE A C 1
ATOM 762 O O . PHE A 1 97 ? 3.562 0.668 9.420 1.00 98.62 97 PHE A O 1
ATOM 769 N N . LEU A 1 98 ? 3.323 -1.334 10.400 1.00 98.19 98 LEU A N 1
ATOM 770 C CA . LEU A 1 98 ? 4.012 -0.967 11.640 1.00 98.19 98 LEU A CA 1
ATOM 771 C C . LEU A 1 98 ? 5.483 -0.612 11.406 1.00 98.19 98 LEU A C 1
ATOM 773 O O . LEU A 1 98 ? 5.975 0.329 12.025 1.00 98.19 98 LEU A O 1
ATOM 777 N N . LEU A 1 99 ? 6.185 -1.340 10.531 1.00 97.94 99 LEU A N 1
ATOM 778 C CA . LEU A 1 99 ? 7.579 -1.037 10.188 1.00 97.94 99 LEU A CA 1
ATOM 779 C C . LEU A 1 99 ? 7.720 0.365 9.588 1.00 97.94 99 LEU A C 1
ATOM 781 O O . LEU A 1 99 ? 8.635 1.098 9.950 1.00 97.94 99 LEU A O 1
ATOM 785 N N . VAL A 1 100 ? 6.795 0.755 8.710 1.00 98.25 100 VAL A N 1
ATOM 786 C CA . VAL A 1 100 ? 6.797 2.092 8.102 1.00 98.25 100 VAL A CA 1
ATOM 787 C C . VAL A 1 100 ? 6.339 3.149 9.104 1.00 98.25 100 VAL A C 1
ATOM 789 O O . VAL A 1 100 ? 7.021 4.149 9.293 1.00 98.25 100 VAL A O 1
ATOM 792 N N . GLY A 1 101 ? 5.217 2.925 9.787 1.00 97.69 101 GLY A N 1
ATOM 793 C CA . GLY A 1 101 ? 4.625 3.895 10.707 1.00 97.69 101 GLY A CA 1
ATOM 794 C C . GLY A 1 101 ? 5.471 4.200 11.947 1.00 97.69 101 GLY A C 1
ATOM 795 O O . GLY A 1 101 ? 5.381 5.304 12.475 1.00 97.69 101 GLY A O 1
ATOM 796 N N . ASN A 1 102 ? 6.318 3.262 12.386 1.00 97.12 102 ASN A N 1
ATOM 797 C CA . ASN A 1 102 ? 7.247 3.463 13.504 1.00 97.12 102 ASN A CA 1
ATOM 798 C C . ASN A 1 102 ? 8.666 3.862 13.068 1.00 97.12 102 ASN A C 1
ATOM 800 O O . ASN A 1 102 ? 9.512 4.095 13.930 1.00 97.12 102 ASN A O 1
ATOM 804 N N . SER A 1 103 ? 8.958 3.912 11.765 1.00 96.94 103 SER A N 1
ATOM 805 C CA . SER A 1 103 ? 10.282 4.321 11.288 1.00 96.94 103 SER A CA 1
ATOM 806 C C . SER A 1 103 ? 10.535 5.793 11.606 1.00 96.94 103 SER A C 1
ATOM 808 O O . SER A 1 103 ? 9.690 6.638 11.320 1.00 96.94 103 SER A O 1
ATOM 810 N N . GLU A 1 104 ? 11.724 6.123 12.113 1.00 95.44 104 GLU A N 1
ATOM 811 C CA . GLU A 1 104 ? 12.119 7.505 12.426 1.00 95.44 104 GLU A CA 1
ATOM 812 C C . GLU A 1 104 ? 12.019 8.443 11.214 1.00 95.44 104 GLU A C 1
ATOM 814 O O . GLU A 1 104 ? 11.724 9.625 11.367 1.00 95.44 104 GLU A O 1
ATOM 819 N N . SER A 1 105 ? 12.242 7.925 10.002 1.00 95.06 105 SER A N 1
ATOM 820 C CA . SER A 1 105 ? 12.172 8.723 8.775 1.00 95.06 105 SER A CA 1
ATOM 821 C C . SER A 1 105 ? 10.748 8.935 8.256 1.00 95.06 105 SER A C 1
ATOM 823 O O . SER A 1 105 ? 10.537 9.825 7.437 1.00 95.06 105 SER A O 1
ATOM 825 N N . GLU A 1 106 ? 9.786 8.113 8.686 1.00 95.88 106 GLU A N 1
ATOM 826 C CA . GLU A 1 106 ? 8.436 8.064 8.106 1.00 95.88 106 GLU A CA 1
ATOM 827 C C . GLU A 1 106 ? 7.313 8.325 9.116 1.00 95.88 106 GLU A C 1
ATOM 829 O O . GLU A 1 106 ? 6.213 8.679 8.709 1.00 95.88 106 GLU A O 1
ATOM 834 N N . CYS A 1 107 ? 7.541 8.192 10.424 1.00 93.44 107 CYS A N 1
ATOM 835 C CA . CYS A 1 107 ? 6.478 8.248 11.435 1.00 93.44 107 CYS A CA 1
ATOM 836 C C . CYS A 1 107 ? 5.676 9.563 11.418 1.00 93.44 107 CYS A C 1
ATOM 838 O O . CYS A 1 107 ? 4.463 9.560 11.645 1.00 93.44 107 CYS A O 1
ATOM 840 N N . ASP A 1 108 ? 6.331 10.675 11.074 1.00 93.19 108 ASP A N 1
ATOM 841 C CA . ASP A 1 108 ? 5.717 11.997 10.938 1.00 93.19 108 ASP A CA 1
ATOM 842 C C . ASP A 1 108 ? 5.353 12.379 9.496 1.00 93.19 108 ASP A C 1
ATOM 844 O O . ASP A 1 108 ? 4.868 13.487 9.249 1.00 93.19 108 ASP A O 1
ATOM 848 N N . THR A 1 109 ? 5.517 11.467 8.537 1.00 97.62 109 THR A N 1
ATOM 849 C CA . THR A 1 109 ? 5.102 11.674 7.147 1.00 97.62 109 THR A CA 1
ATOM 850 C C . THR A 1 109 ? 3.644 11.263 6.939 1.00 97.62 109 THR A C 1
ATOM 852 O O . THR A 1 109 ? 3.036 10.531 7.726 1.00 97.62 109 THR A O 1
ATOM 855 N N . ILE A 1 110 ? 3.049 11.742 5.843 1.00 97.44 110 ILE A N 1
ATOM 856 C CA . ILE A 1 110 ? 1.699 11.332 5.441 1.00 97.44 110 ILE A CA 1
ATOM 857 C C . ILE A 1 110 ? 1.619 9.802 5.246 1.00 97.44 110 ILE A C 1
ATOM 859 O O . ILE A 1 110 ? 0.732 9.198 5.856 1.00 97.44 110 ILE A O 1
ATOM 863 N N . PRO A 1 111 ? 2.527 9.152 4.484 1.00 97.62 111 PRO A N 1
ATOM 864 C CA . PRO A 1 111 ? 2.539 7.695 4.355 1.00 97.62 111 PRO A CA 1
ATOM 865 C C . PRO A 1 111 ? 2.650 6.950 5.687 1.00 97.62 111 PRO A C 1
ATOM 867 O O . PRO A 1 111 ? 1.900 5.997 5.900 1.00 97.62 111 PRO A O 1
ATOM 870 N N . GLY A 1 112 ? 3.522 7.378 6.608 1.00 98.31 112 GLY A N 1
ATOM 871 C CA . GLY A 1 112 ? 3.651 6.721 7.913 1.00 98.31 112 GLY A CA 1
ATOM 872 C C . GLY A 1 112 ? 2.375 6.814 8.747 1.00 98.31 112 GLY A C 1
ATOM 873 O O . GLY A 1 112 ? 1.911 5.812 9.296 1.00 98.31 112 GLY A O 1
ATOM 874 N N . ARG A 1 113 ? 1.721 7.981 8.755 1.00 98.44 113 ARG A N 1
ATOM 875 C CA . ARG A 1 113 ? 0.431 8.172 9.440 1.00 98.44 113 ARG A CA 1
ATOM 876 C C . ARG A 1 113 ? -0.700 7.362 8.797 1.00 98.44 113 ARG A C 1
ATOM 878 O O . ARG A 1 113 ? -1.528 6.810 9.520 1.00 98.44 113 ARG A O 1
ATOM 885 N N . GLN A 1 114 ? -0.723 7.229 7.468 1.00 98.25 114 GLN A N 1
ATOM 886 C CA . GLN A 1 114 ? -1.654 6.332 6.767 1.00 98.25 114 GLN A CA 1
ATOM 887 C C . GLN A 1 114 ? -1.396 4.856 7.099 1.00 98.25 114 GLN A C 1
ATOM 889 O O . GLN A 1 114 ? -2.353 4.096 7.268 1.00 98.25 114 GLN A O 1
ATOM 894 N N . CYS A 1 115 ? -0.132 4.447 7.246 1.00 98.56 115 CYS A N 1
ATOM 895 C CA . CYS A 1 115 ? 0.221 3.095 7.678 1.00 98.56 115 CYS A CA 1
ATOM 896 C C . CYS A 1 115 ? -0.306 2.813 9.085 1.00 98.56 115 CYS A C 1
ATOM 898 O O . CYS A 1 115 ? -0.994 1.815 9.281 1.00 98.56 115 CYS A O 1
ATOM 900 N N . MET A 1 116 ? -0.076 3.716 10.041 1.00 98.56 116 MET A N 1
ATOM 901 C CA . MET A 1 116 ? -0.597 3.554 11.402 1.00 98.56 116 MET A CA 1
ATOM 902 C C . MET A 1 116 ? -2.128 3.519 11.431 1.00 98.56 116 MET A C 1
ATOM 904 O O . MET A 1 116 ? -2.701 2.620 12.040 1.00 98.56 116 MET A O 1
ATOM 908 N N . ALA A 1 117 ? -2.807 4.411 10.701 1.00 98.31 117 ALA A N 1
ATOM 909 C CA . ALA A 1 117 ? -4.263 4.337 10.557 1.00 98.31 117 ALA A CA 1
ATOM 910 C C . ALA A 1 117 ? -4.718 2.975 9.995 1.00 98.31 117 ALA A C 1
ATOM 912 O O . ALA A 1 117 ? -5.700 2.410 10.470 1.00 98.31 117 ALA A O 1
ATOM 913 N N . SER A 1 118 ? -3.988 2.419 9.023 1.00 98.25 118 SER A N 1
ATOM 914 C CA . SER A 1 118 ? -4.289 1.109 8.428 1.00 98.25 118 SER A CA 1
ATOM 915 C C . SER A 1 118 ? -4.119 -0.042 9.426 1.00 98.25 118 SER A C 1
ATOM 917 O O . SER A 1 118 ? -4.960 -0.938 9.458 1.00 98.25 118 SER A O 1
ATOM 919 N N . VAL A 1 119 ? -3.094 -0.004 10.286 1.00 98.56 119 VAL A N 1
ATOM 920 C CA . VAL A 1 119 ? -2.916 -0.974 11.386 1.00 98.56 119 VAL A CA 1
ATOM 921 C C . VAL A 1 119 ? -4.134 -0.959 12.307 1.00 98.56 119 VAL A C 1
ATOM 923 O O . VAL A 1 119 ? -4.747 -1.998 12.549 1.00 98.56 119 VAL A O 1
ATOM 926 N N . TYR A 1 120 ? -4.531 0.224 12.774 1.00 98.44 120 TYR A N 1
ATOM 927 C CA . TYR A 1 120 ? -5.655 0.351 13.698 1.00 98.44 120 TYR A CA 1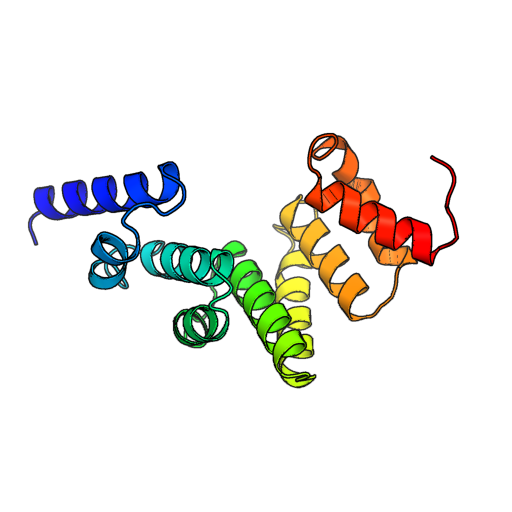
ATOM 928 C C . TYR A 1 120 ? -6.998 -0.004 13.055 1.00 98.44 120 TYR A C 1
ATOM 930 O O . TYR A 1 120 ? -7.876 -0.538 13.733 1.00 98.44 120 TYR A O 1
ATOM 938 N N . PHE A 1 121 ? -7.150 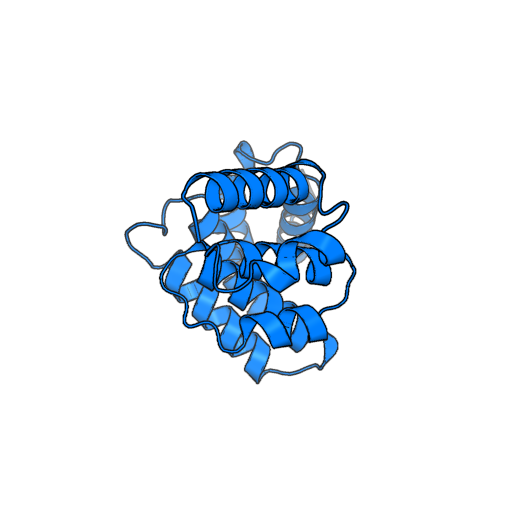0.195 11.742 1.00 97.62 121 PHE A N 1
ATOM 939 C CA . PHE A 1 121 ? -8.301 -0.316 10.999 1.00 97.62 121 PHE A CA 1
ATOM 940 C C . PHE A 1 121 ? -8.382 -1.843 11.049 1.00 97.62 121 PHE A C 1
ATOM 942 O O . PHE A 1 121 ? -9.447 -2.385 11.352 1.00 97.62 121 PHE A O 1
ATOM 949 N N . LEU A 1 122 ? -7.270 -2.537 10.788 1.00 97.12 122 LEU A N 1
ATOM 950 C CA . LEU A 1 122 ? -7.211 -4.003 10.837 1.00 97.12 122 LEU A CA 1
ATOM 951 C C . LEU A 1 122 ? -7.520 -4.535 12.246 1.00 97.12 122 LEU A C 1
ATOM 953 O O . LEU A 1 122 ? -8.216 -5.541 12.397 1.00 97.12 122 LEU A O 1
ATOM 957 N N . GLN A 1 123 ? -7.104 -3.793 13.273 1.00 97.12 123 GLN A N 1
ATOM 958 C CA . GLN A 1 123 ? -7.344 -4.105 14.685 1.00 97.12 123 GLN A CA 1
ATOM 959 C C . GLN A 1 123 ? -8.704 -3.618 15.209 1.00 97.12 123 GLN A C 1
ATOM 961 O O . GLN A 1 123 ? -9.071 -3.932 16.342 1.00 97.12 123 GLN A O 1
ATOM 966 N N . LYS A 1 124 ? -9.475 -2.888 14.390 1.00 96.56 124 LYS A N 1
ATOM 967 C CA . LYS A 1 124 ? -10.765 -2.268 14.745 1.00 96.56 124 LYS A CA 1
ATOM 968 C C . LYS A 1 124 ? -10.683 -1.278 15.920 1.00 96.56 124 LYS A C 1
ATOM 970 O O . LYS A 1 124 ? -11.665 -1.095 16.636 1.00 96.56 124 LYS A O 1
ATOM 975 N N . GLN A 1 125 ? -9.533 -0.635 16.111 1.00 98.00 125 GLN A N 1
ATOM 976 C CA . GLN A 1 125 ? -9.310 0.406 17.120 1.00 98.00 125 GLN A CA 1
ATOM 977 C C . GLN A 1 125 ? -9.614 1.783 16.514 1.00 98.00 125 GLN A C 1
ATOM 979 O O . GLN A 1 125 ? -8.724 2.528 16.108 1.00 98.00 125 GLN A O 1
ATOM 984 N N . PHE A 1 126 ? -10.902 2.095 16.359 1.00 97.38 126 PHE A N 1
ATOM 985 C CA . PHE A 1 126 ? -11.345 3.251 15.572 1.00 97.38 126 PHE A CA 1
ATOM 986 C C . PHE A 1 126 ? -11.015 4.606 16.211 1.00 97.38 126 PHE A C 1
ATOM 988 O O . PHE A 1 126 ? -10.908 5.604 15.494 1.00 97.38 126 PHE A O 1
ATOM 995 N N . GLU A 1 127 ? -10.804 4.651 17.526 1.00 97.44 127 GLU A N 1
ATOM 996 C CA . GLU A 1 127 ? -10.304 5.826 18.239 1.00 97.44 127 GLU A CA 1
ATOM 997 C C . GLU A 1 127 ? -8.935 6.244 17.690 1.00 97.44 127 GLU A C 1
ATOM 999 O O . GLU A 1 127 ? -8.747 7.399 17.297 1.00 97.44 127 GLU A O 1
ATOM 1004 N N . ASP A 1 128 ? -8.010 5.289 17.578 1.00 98.00 128 ASP A N 1
ATOM 1005 C CA . ASP A 1 128 ? -6.657 5.522 17.074 1.00 98.00 128 ASP A CA 1
ATOM 1006 C C . ASP A 1 128 ? -6.659 5.810 15.568 1.00 98.00 128 ASP A C 1
ATOM 1008 O O . ASP A 1 128 ? -5.984 6.738 15.111 1.00 98.00 128 ASP A O 1
ATOM 1012 N N . VAL A 1 129 ? -7.497 5.108 14.791 1.00 98.00 129 VAL A N 1
ATOM 1013 C CA . VAL A 1 129 ? -7.718 5.434 13.369 1.00 98.00 129 VAL A CA 1
ATOM 1014 C C . VAL A 1 129 ? -8.094 6.908 13.211 1.00 98.00 129 VAL A C 1
ATOM 1016 O O . VAL A 1 129 ? -7.509 7.625 12.394 1.00 98.00 129 VAL A O 1
ATOM 1019 N N . HIS A 1 130 ? -9.062 7.383 13.999 1.00 97.00 130 HIS A N 1
ATOM 1020 C CA . HIS A 1 130 ? -9.533 8.759 13.921 1.00 97.00 130 HIS A CA 1
ATOM 1021 C C . HIS A 1 130 ? -8.435 9.767 14.283 1.00 97.00 130 HIS A C 1
ATOM 1023 O O . HIS A 1 130 ? -8.339 10.804 13.621 1.00 97.00 130 HIS A O 1
ATOM 1029 N N . VAL A 1 131 ? -7.585 9.475 15.275 1.00 97.44 131 VAL A N 1
ATOM 1030 C CA . VAL A 1 131 ? -6.432 10.322 15.633 1.00 97.44 131 VAL A CA 1
ATOM 1031 C C . VAL A 1 131 ? -5.473 10.466 14.449 1.00 97.44 131 VAL A C 1
ATOM 1033 O O . VAL A 1 131 ? -5.175 11.591 14.032 1.00 97.44 131 VAL A O 1
ATOM 1036 N N . TYR A 1 132 ? -5.037 9.349 13.860 1.00 98.12 132 TYR A N 1
ATOM 1037 C CA . TYR A 1 132 ? -4.083 9.375 12.751 1.00 98.12 132 TYR A CA 1
ATOM 1038 C C . TYR A 1 132 ? -4.664 10.040 11.503 1.00 98.12 132 TYR A C 1
ATOM 1040 O O . TYR A 1 132 ? -4.029 10.941 10.951 1.00 98.12 132 TYR A O 1
ATOM 1048 N N . LEU A 1 133 ? -5.887 9.695 11.091 1.00 97.50 133 LEU A N 1
ATOM 1049 C CA . LEU A 1 133 ? -6.514 10.333 9.930 1.00 97.50 133 LEU A CA 1
ATOM 1050 C C . LEU A 1 133 ? -6.760 11.831 10.164 1.00 97.50 133 LEU A C 1
ATOM 1052 O O . LEU A 1 133 ? -6.470 12.645 9.289 1.00 97.50 133 LEU A O 1
ATOM 1056 N N . THR A 1 134 ? -7.205 12.238 11.359 1.00 96.94 134 THR A N 1
ATOM 1057 C CA . THR A 1 134 ? -7.404 13.664 11.674 1.00 96.94 134 THR A CA 1
ATOM 1058 C C . THR A 1 134 ? -6.112 14.463 11.520 1.00 96.94 134 THR A C 1
ATOM 1060 O O . THR A 1 134 ? -6.158 15.592 11.034 1.00 96.94 134 THR A O 1
ATOM 1063 N N . SER A 1 135 ? -4.965 13.879 11.878 1.00 97.69 135 SER A N 1
ATOM 1064 C CA . SER A 1 135 ? -3.666 14.556 11.793 1.00 97.69 135 SER A CA 1
ATOM 1065 C C . SER A 1 135 ? -3.208 14.881 10.365 1.00 97.69 135 SER A C 1
ATOM 1067 O O . SER A 1 135 ? -2.404 15.790 10.186 1.00 97.69 135 SER A O 1
ATOM 1069 N N . ILE A 1 136 ? -3.745 14.192 9.350 1.00 97.56 136 ILE A N 1
ATOM 1070 C CA . ILE A 1 136 ? -3.390 14.395 7.933 1.00 97.56 136 ILE A CA 1
ATOM 1071 C C . ILE A 1 136 ? -4.560 14.882 7.070 1.00 97.56 136 ILE A C 1
ATOM 1073 O O . ILE A 1 136 ? -4.381 15.122 5.879 1.00 97.56 136 ILE A O 1
ATOM 1077 N N . LYS A 1 137 ? -5.755 15.078 7.640 1.00 96.50 137 LYS A N 1
ATOM 1078 C CA . LYS A 1 137 ? -6.977 15.381 6.871 1.00 96.50 137 LYS A CA 1
ATOM 1079 C C . LYS A 1 137 ? -6.877 16.625 5.984 1.00 96.50 137 LYS A C 1
ATOM 1081 O O . LYS A 1 137 ? -7.493 16.674 4.926 1.00 96.50 137 LYS A O 1
ATOM 1086 N N . SER A 1 138 ? -6.106 17.634 6.398 1.00 96.50 138 SER A N 1
ATOM 1087 C CA . SER A 1 138 ? -5.958 18.893 5.655 1.00 96.50 138 SER A CA 1
ATOM 1088 C C . SER A 1 138 ? -5.325 18.702 4.276 1.00 96.50 138 SER A C 1
ATOM 1090 O O . SER A 1 138 ? -5.560 19.521 3.392 1.00 96.50 138 SER A O 1
ATOM 1092 N N . TYR A 1 139 ? -4.569 17.619 4.071 1.00 96.31 139 TYR A N 1
ATOM 1093 C CA . TYR A 1 139 ? -3.947 17.285 2.789 1.00 96.31 139 TYR A CA 1
ATOM 1094 C C . TYR A 1 139 ? -4.893 16.546 1.826 1.00 96.31 139 TYR A C 1
ATOM 1096 O O . TYR A 1 139 ? -4.572 16.421 0.649 1.00 96.31 139 TYR A O 1
ATOM 1104 N N . PHE A 1 140 ? -6.058 16.090 2.302 1.00 96.00 140 PHE A N 1
ATOM 1105 C CA . PHE A 1 140 ? -6.950 15.166 1.588 1.00 96.00 140 PHE A CA 1
ATOM 1106 C C . PHE A 1 140 ? -8.404 15.650 1.505 1.00 96.00 140 PHE A C 1
ATOM 1108 O O . PHE A 1 140 ? -9.317 14.855 1.318 1.00 96.00 140 PHE A O 1
ATOM 1115 N N . PHE A 1 141 ? -8.650 16.957 1.629 1.00 89.06 141 PHE A N 1
ATOM 1116 C CA . PHE A 1 141 ? -10.016 17.498 1.677 1.00 89.06 141 PHE A CA 1
ATOM 1117 C C . PHE A 1 141 ? -10.882 17.127 0.454 1.00 89.06 141 PHE A C 1
ATOM 1119 O O . PHE A 1 141 ? -12.085 16.937 0.608 1.00 89.06 141 PHE A O 1
ATOM 1126 N N . ASN A 1 142 ? -10.271 16.965 -0.726 1.00 94.25 142 ASN A N 1
ATOM 1127 C CA . ASN A 1 142 ? -10.929 16.553 -1.976 1.00 94.25 142 ASN A CA 1
ATOM 1128 C C . ASN A 1 142 ? -10.685 15.075 -2.350 1.00 94.25 142 ASN A C 1
ATOM 1130 O O . ASN A 1 142 ? -10.926 14.693 -3.492 1.00 94.25 142 ASN A O 1
ATOM 1134 N N . ASP A 1 143 ? -10.146 14.256 -1.444 1.00 96.88 143 ASP A N 1
ATOM 1135 C CA . ASP A 1 143 ? -9.897 12.839 -1.714 1.00 96.88 143 ASP A CA 1
ATOM 1136 C C . ASP A 1 143 ? -11.048 11.987 -1.167 1.00 96.88 143 ASP A C 1
ATOM 1138 O O . ASP A 1 143 ? -11.194 11.791 0.041 1.00 96.88 143 ASP A O 1
ATOM 1142 N N . ASP A 1 144 ? -11.879 11.476 -2.074 1.00 96.25 144 ASP A N 1
ATOM 1143 C CA . ASP A 1 144 ? -13.067 10.694 -1.722 1.00 96.25 144 ASP A CA 1
ATOM 1144 C C . ASP A 1 144 ? -12.724 9.405 -0.964 1.00 96.25 144 ASP A C 1
ATOM 1146 O O . ASP A 1 144 ? -13.456 9.004 -0.059 1.00 96.25 144 ASP A O 1
ATOM 1150 N N . SER A 1 145 ? -11.600 8.762 -1.295 1.00 94.75 145 SER A N 1
ATOM 1151 C CA . SER A 1 145 ? -11.190 7.506 -0.655 1.00 94.75 145 SER A CA 1
ATOM 1152 C C . SER A 1 145 ? -10.762 7.751 0.790 1.00 94.75 145 SER A C 1
ATOM 1154 O O . SER A 1 145 ? -11.149 7.018 1.705 1.00 94.75 145 SER A O 1
ATOM 1156 N N . PHE A 1 146 ? -10.002 8.821 1.013 1.00 96.88 146 PHE A N 1
ATOM 1157 C CA . PHE A 1 146 ? -9.633 9.276 2.343 1.00 96.88 146 PHE A CA 1
ATOM 1158 C C . PHE A 1 146 ? -10.869 9.668 3.156 1.00 96.88 146 PHE A C 1
ATOM 1160 O O . PHE A 1 146 ? -11.035 9.199 4.284 1.00 96.88 146 PHE A O 1
ATOM 1167 N N . ASN A 1 147 ? -11.752 10.488 2.582 1.00 96.00 147 ASN A N 1
ATOM 1168 C CA . ASN A 1 147 ? -12.962 10.960 3.250 1.00 96.00 147 ASN A CA 1
ATOM 1169 C C . ASN A 1 147 ? -13.898 9.800 3.615 1.00 96.00 147 ASN A C 1
ATOM 1171 O O . ASN A 1 147 ? -14.448 9.785 4.716 1.00 96.00 147 ASN A O 1
ATOM 1175 N N . PHE A 1 148 ? -14.015 8.786 2.753 1.00 95.81 148 PHE A N 1
ATOM 1176 C CA . PHE A 1 148 ? -14.763 7.564 3.044 1.00 95.81 148 PHE A CA 1
ATOM 1177 C C . PHE A 1 148 ? -14.190 6.808 4.251 1.00 95.81 148 PHE A C 1
ATOM 1179 O O . PHE A 1 148 ? -14.924 6.467 5.178 1.00 95.81 148 PHE A O 1
ATOM 1186 N N . ASN A 1 149 ? -12.874 6.590 4.298 1.00 95.38 149 ASN A N 1
ATOM 1187 C CA . ASN A 1 149 ? -12.223 5.939 5.440 1.00 95.38 149 ASN A CA 1
ATOM 1188 C C . ASN A 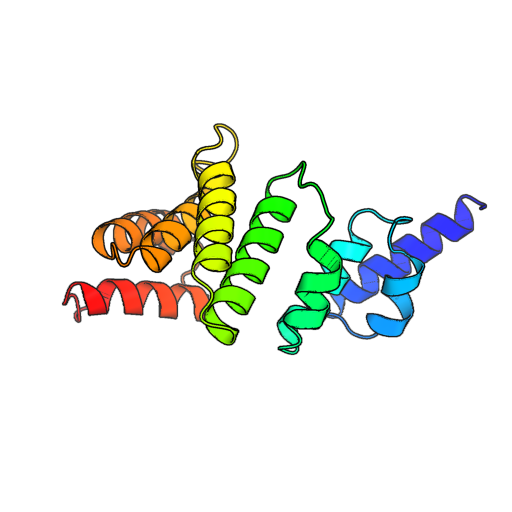1 149 ? -12.369 6.765 6.726 1.00 95.38 149 ASN A C 1
ATOM 1190 O O . ASN A 1 149 ? -12.696 6.232 7.788 1.00 95.38 149 ASN A O 1
ATOM 1194 N N . TYR A 1 150 ? -12.203 8.082 6.636 1.00 96.19 150 TYR A N 1
ATOM 1195 C CA . TYR A 1 150 ? -12.389 8.976 7.772 1.00 96.19 150 TYR A CA 1
ATOM 1196 C C . TYR A 1 150 ? -13.826 8.940 8.313 1.00 96.19 150 TYR A C 1
ATOM 1198 O O . TYR A 1 150 ? -14.034 8.871 9.527 1.00 96.19 150 TYR A O 1
ATOM 1206 N N . ALA A 1 151 ? -14.820 8.910 7.422 1.00 94.69 151 ALA A N 1
ATOM 1207 C CA . ALA A 1 151 ? -16.225 8.774 7.781 1.00 94.69 151 ALA A CA 1
ATOM 1208 C C . ALA A 1 151 ? -16.527 7.420 8.441 1.00 94.69 151 ALA A C 1
ATOM 1210 O O . ALA A 1 151 ? -17.253 7.387 9.433 1.00 94.69 151 ALA A O 1
ATOM 1211 N N . GLN A 1 152 ? -15.935 6.317 7.963 1.00 95.38 152 GLN A N 1
ATOM 1212 C CA . GLN A 1 152 ? -16.061 5.007 8.615 1.00 95.38 152 GLN A CA 1
ATOM 1213 C C . GLN A 1 152 ? -15.559 5.047 10.065 1.00 95.38 152 GLN A C 1
ATOM 1215 O O . GLN A 1 152 ? -16.260 4.588 10.967 1.00 95.38 152 GLN A O 1
ATOM 1220 N N . ALA A 1 153 ? -14.392 5.656 10.307 1.00 95.81 153 ALA A N 1
ATOM 1221 C CA . ALA A 1 153 ? -13.854 5.817 11.657 1.00 95.81 153 ALA A CA 1
ATOM 1222 C C . ALA A 1 153 ? -14.774 6.676 12.541 1.00 95.81 153 ALA A C 1
ATOM 1224 O O . ALA A 1 153 ? -15.119 6.276 13.650 1.00 95.81 153 ALA A O 1
ATOM 1225 N N . LYS A 1 154 ? -15.252 7.822 12.036 1.00 94.25 154 LYS A N 1
ATOM 1226 C CA . LYS A 1 154 ? -16.217 8.671 12.756 1.00 94.25 154 LYS A CA 1
ATOM 1227 C C . LYS A 1 154 ? -17.518 7.938 13.086 1.00 94.25 154 LYS A C 1
ATOM 1229 O O . LYS A 1 154 ? -18.009 8.041 14.209 1.00 94.25 154 LYS A O 1
ATOM 1234 N N . SER A 1 155 ? -18.062 7.193 12.126 1.00 94.56 155 SER A N 1
ATOM 1235 C CA . SER A 1 155 ? -19.297 6.430 12.300 1.00 94.56 155 SER A CA 1
ATOM 1236 C C . SER A 1 155 ? -19.141 5.345 13.362 1.00 94.56 155 SER A C 1
ATOM 1238 O O . SER A 1 155 ? -20.044 5.168 14.175 1.00 94.56 155 SER A O 1
ATOM 1240 N N . ALA A 1 156 ? -18.003 4.644 13.392 1.00 93.94 156 ALA A N 1
ATOM 1241 C CA . ALA A 1 156 ? -17.719 3.638 14.414 1.00 93.94 156 ALA A CA 1
ATOM 1242 C C . ALA A 1 156 ? -17.684 4.233 15.835 1.00 93.94 156 ALA A C 1
ATOM 1244 O O . ALA A 1 156 ? -18.064 3.563 16.791 1.00 93.94 156 ALA A O 1
ATOM 1245 N N . LEU A 1 157 ? -17.305 5.509 15.960 1.00 93.94 157 LEU A N 1
ATOM 1246 C CA . LEU A 1 157 ? -17.277 6.258 17.221 1.00 93.94 157 LEU A CA 1
ATOM 1247 C C . LEU A 1 157 ? -18.612 6.938 17.573 1.00 93.94 157 LEU A C 1
ATOM 1249 O O . LEU A 1 157 ? -18.698 7.645 18.574 1.00 93.94 157 LEU A O 1
ATOM 1253 N N . GLY A 1 158 ? -19.653 6.782 16.748 1.00 89.19 158 GLY A N 1
ATOM 1254 C CA . GLY A 1 158 ? -20.934 7.468 16.942 1.00 89.19 158 GLY A CA 1
ATOM 1255 C C . GLY A 1 158 ? -20.899 8.976 16.650 1.00 89.19 158 GLY A C 1
ATOM 1256 O O . GLY A 1 158 ? -21.837 9.701 16.988 1.00 89.19 158 GLY A O 1
ATOM 1257 N N . ASN A 1 159 ? -19.837 9.461 16.006 1.00 83.94 159 ASN A N 1
ATOM 1258 C CA . ASN A 1 159 ? -19.630 10.871 15.687 1.00 83.94 159 ASN A CA 1
ATOM 1259 C C . ASN A 1 159 ? -20.244 11.214 14.323 1.00 83.94 159 ASN A C 1
ATOM 1261 O O . ASN A 1 159 ? -19.540 11.463 13.348 1.00 83.94 159 ASN A O 1
ATOM 1265 N N . TYR A 1 160 ? -21.576 11.217 14.258 1.00 77.25 160 TYR A N 1
ATOM 1266 C CA . TYR A 1 160 ? -22.331 11.407 13.009 1.00 77.25 160 TYR A CA 1
ATOM 1267 C C . TYR A 1 160 ? -22.482 12.866 12.559 1.00 77.25 160 TYR A C 1
ATOM 1269 O O . TYR A 1 160 ? -22.972 13.117 11.461 1.00 77.25 160 TYR A O 1
ATOM 1277 N N . LYS A 1 161 ? -22.138 13.833 13.415 1.00 72.12 161 LYS A N 1
ATOM 1278 C CA . LYS A 1 161 ? -22.226 15.261 13.088 1.00 72.12 161 LYS A CA 1
ATOM 1279 C C . LYS A 1 161 ? -20.899 15.735 12.499 1.00 72.12 161 LYS A C 1
ATOM 1281 O O . LYS A 1 161 ? -19.840 15.431 13.054 1.00 72.12 161 LYS A O 1
ATOM 1286 N N . GLU A 1 162 ? -20.980 16.448 11.379 1.00 58.19 162 GLU A N 1
ATOM 1287 C CA . GLU A 1 162 ? -19.844 17.153 10.773 1.00 58.19 162 GLU A CA 1
ATOM 1288 C C . GLU A 1 162 ? -19.433 18.383 11.580 1.00 58.19 162 GLU A C 1
ATOM 1290 O O . GLU A 1 162 ? -20.331 19.126 12.043 1.00 58.19 162 GLU A O 1
#

Sequence (162 aa):
SSASNFAHDLIRHNLVAFRGGVGALQVLPPLVDVIPEARLNLVIFHFKQGEYIEAYDLIKSLEPAVPHEYILKGIVNVAIGQETNSREHLKVAEQYFLLVGNSESECDTIPGRQCMASVYFLQKQFEDVHVYLTSIKSYFFNDDSFNFNYAQAKSALGNYKE

Radius of gyration: 17.67 Å; chains: 1; bounding box: 46×34×44 Å

Foldseek 3Di:
DDPVVLVVLVVQQVVCVVVVNVCLVVRLPVCVVVDPCSLVSNLVNCVVVVNLVSSCVSLVPDDDDDLVSLQSQLVSLVSCCVVVVPPVSPVSSLVSLCCQCVDPVRVPPLSNLVSQLSNCVSVVVLVSVLVSLVSCVVVCVPPPVSVVSNVVSCVSVVNNDD

Secondary structure (DSSP, 8-state):
--HHHHHHHHHHHHHHHHTTTTTHHHHSGGGTTTSHHHHHHHHHHHHHTT-HHHHHHHHTT----SHHHHHHHHHHHHHHHHHTT-HHHHHHHHHHHHHHHT-TTTTTSHHHHHHHHHHHHHTT-HHHHHHHHHHHGGG-TT-HHHHHHHHHHHHHTT----